Protein AF-A0A7C8YT14-F1 (afdb_monomer_lite)

Structure (mmCIF, N/CA/C/O backbone):
data_AF-A0A7C8YT14-F1
#
_entry.id   AF-A0A7C8YT14-F1
#
loop_
_atom_site.group_PDB
_atom_site.id
_atom_site.type_symbol
_atom_site.label_atom_id
_atom_site.label_alt_id
_atom_site.label_comp_id
_atom_site.label_asym_id
_atom_site.label_entity_id
_atom_site.label_seq_id
_atom_site.pdbx_PDB_ins_code
_atom_site.Cartn_x
_atom_site.Cartn_y
_atom_site.Cartn_z
_atom_site.occupancy
_atom_site.B_iso_or_equiv
_atom_site.auth_seq_id
_atom_site.auth_comp_id
_atom_site.auth_asym_id
_atom_site.auth_atom_id
_atom_site.pdbx_PDB_model_num
ATOM 1 N N . ASN A 1 1 ? -12.654 21.702 0.537 1.00 76.38 1 ASN A N 1
ATOM 2 C CA . ASN A 1 1 ? -14.097 21.477 0.799 1.00 76.38 1 ASN A CA 1
ATOM 3 C C . ASN A 1 1 ? -14.459 19.996 0.959 1.00 76.38 1 ASN A C 1
ATOM 5 O O . ASN A 1 1 ? -15.544 19.606 0.552 1.00 76.38 1 ASN A O 1
ATOM 9 N N . LEU A 1 2 ? -13.609 19.174 1.588 1.00 91.69 2 LEU A N 1
ATOM 10 C CA . LEU A 1 2 ? -13.954 17.797 1.967 1.00 91.69 2 LEU A CA 1
ATOM 11 C C . LEU A 1 2 ? -14.001 17.691 3.498 1.00 91.69 2 LEU A C 1
ATOM 13 O O . LEU A 1 2 ? -13.274 18.434 4.165 1.00 91.69 2 LEU A O 1
ATOM 17 N N . PRO A 1 3 ? -14.853 16.821 4.063 1.00 94.19 3 PRO A N 1
ATOM 18 C CA . PRO A 1 3 ? -14.857 16.561 5.497 1.00 94.19 3 PRO A CA 1
ATOM 19 C C . PRO A 1 3 ? -13.515 15.962 5.952 1.00 94.19 3 PRO A C 1
ATOM 21 O O . PRO A 1 3 ? -12.858 15.269 5.174 1.00 94.19 3 PRO A O 1
ATOM 24 N N . PR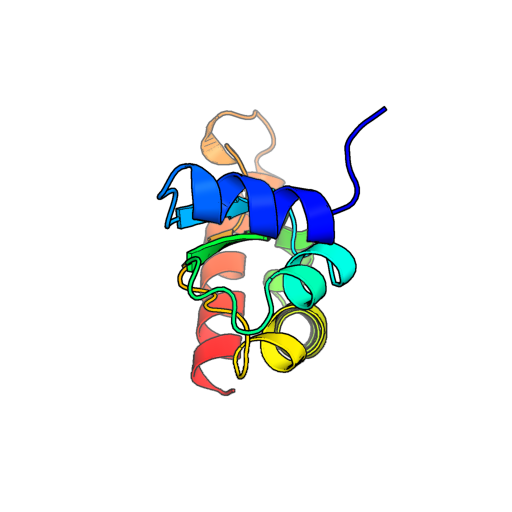O A 1 4 ? -13.101 16.195 7.210 1.00 96.56 4 PRO A N 1
ATOM 25 C CA . PRO A 1 4 ? -11.873 15.610 7.736 1.00 96.56 4 PRO A CA 1
ATOM 26 C C . PRO A 1 4 ? -11.982 14.073 7.805 1.00 96.56 4 PRO A C 1
ATOM 28 O O . PRO A 1 4 ? -13.086 13.562 8.035 1.00 96.56 4 PRO A O 1
ATOM 31 N N . PRO A 1 5 ? -10.868 13.323 7.682 1.00 96.50 5 PRO A N 1
ATOM 32 C CA . PRO A 1 5 ? -10.887 11.857 7.623 1.00 96.50 5 PRO A CA 1
ATOM 33 C C . PRO A 1 5 ? -11.639 11.176 8.776 1.00 96.50 5 PRO A C 1
ATOM 35 O O . PRO A 1 5 ? -12.363 10.211 8.553 1.00 96.50 5 PRO A O 1
ATOM 38 N N . SER A 1 6 ? -11.570 11.724 9.992 1.00 95.19 6 SER A N 1
ATOM 39 C CA . SER A 1 6 ? -12.308 11.204 11.154 1.00 95.19 6 SER A CA 1
ATOM 40 C C . SER A 1 6 ? -13.831 11.288 10.993 1.00 95.19 6 SER A C 1
ATOM 42 O O . SER A 1 6 ? -14.557 10.389 11.411 1.00 95.19 6 SER A O 1
ATOM 44 N N . ARG A 1 7 ? -14.339 12.342 10.339 1.00 96.38 7 ARG A N 1
ATOM 45 C CA . ARG A 1 7 ? -15.769 12.475 10.012 1.00 96.38 7 ARG A CA 1
ATOM 46 C C . ARG A 1 7 ? -16.165 11.523 8.889 1.00 96.38 7 ARG A C 1
ATOM 48 O O . ARG A 1 7 ? -17.278 11.007 8.917 1.00 96.38 7 ARG A O 1
ATOM 55 N N . VAL A 1 8 ? -15.262 11.264 7.940 1.00 96.62 8 VAL A N 1
ATOM 56 C CA . VAL A 1 8 ? -15.476 10.267 6.881 1.00 96.62 8 VAL A CA 1
ATOM 57 C C . VAL A 1 8 ? -15.565 8.860 7.474 1.00 96.62 8 VAL A C 1
ATOM 59 O O . VAL A 1 8 ? -16.484 8.133 7.118 1.00 96.62 8 VAL A O 1
ATOM 62 N N . ALA A 1 9 ? -14.698 8.491 8.421 1.00 94.19 9 ALA A N 1
ATOM 63 C CA . ALA A 1 9 ? -14.744 7.180 9.074 1.00 94.19 9 ALA A CA 1
ATOM 64 C C . ALA A 1 9 ? -16.109 6.904 9.733 1.00 94.19 9 ALA A C 1
ATOM 66 O O . ALA A 1 9 ? -16.728 5.874 9.465 1.00 94.19 9 ALA A O 1
ATOM 67 N N . ILE A 1 10 ? -16.624 7.869 10.508 1.00 94.75 10 ILE A N 1
ATOM 68 C CA . ILE A 1 10 ? -17.953 7.784 11.140 1.00 94.75 10 ILE A CA 1
ATOM 69 C C . ILE A 1 10 ? -19.059 7.665 10.082 1.00 94.75 10 ILE A C 1
ATOM 71 O O . ILE A 1 10 ? -19.966 6.843 10.216 1.00 94.75 10 ILE A O 1
ATOM 75 N N . LEU A 1 11 ? -18.984 8.472 9.017 1.00 96.88 11 LEU A N 1
ATOM 76 C CA . LEU A 1 11 ? -19.961 8.436 7.930 1.00 96.88 11 LEU A CA 1
ATOM 77 C C . LEU A 1 11 ? -19.996 7.057 7.261 1.00 96.88 11 LEU A C 1
ATOM 79 O O . LEU A 1 11 ? -21.072 6.487 7.103 1.00 96.88 11 LEU A O 1
ATOM 83 N N . LEU A 1 12 ? -18.841 6.495 6.906 1.00 97.12 12 LEU A N 1
ATOM 84 C CA . LEU A 1 12 ? -18.769 5.197 6.234 1.00 97.12 12 LEU A CA 1
ATOM 85 C C . LEU A 1 12 ? -19.297 4.060 7.117 1.00 97.12 12 LEU A C 1
ATOM 87 O O . LEU A 1 12 ? -20.064 3.230 6.631 1.00 97.12 12 LEU A O 1
ATOM 91 N N . GLN A 1 13 ? -18.988 4.072 8.417 1.00 94.00 13 GLN A N 1
ATOM 92 C CA . GLN A 1 13 ? -19.565 3.125 9.376 1.00 94.00 13 GLN A CA 1
ATOM 93 C C . GLN A 1 13 ? -21.094 3.246 9.453 1.00 94.00 13 GLN A C 1
ATOM 95 O O . GLN A 1 13 ? -21.786 2.229 9.442 1.00 94.00 13 GLN A O 1
ATOM 100 N N . SER A 1 14 ? -21.634 4.472 9.469 1.00 96.62 14 SER A N 1
ATOM 101 C CA . SER A 1 14 ? -23.090 4.701 9.492 1.00 96.62 14 SER A CA 1
ATOM 102 C C . SER A 1 14 ? -23.805 4.177 8.241 1.00 96.62 14 SER A C 1
ATOM 104 O O . SER A 1 14 ? -24.975 3.812 8.303 1.00 96.62 14 SER A O 1
ATOM 106 N N . LEU A 1 15 ? -23.080 4.100 7.121 1.00 97.62 15 LEU A N 1
ATOM 107 C CA . LEU A 1 15 ? -23.555 3.576 5.841 1.00 97.62 15 LEU A CA 1
ATOM 108 C C . LEU A 1 15 ? -23.255 2.081 5.656 1.00 97.62 15 LEU A C 1
ATOM 110 O O . LEU A 1 15 ? -23.501 1.547 4.579 1.00 97.62 15 LEU A O 1
ATOM 114 N N . GLN A 1 16 ? -22.705 1.411 6.675 1.00 96.06 16 GLN A N 1
ATOM 115 C CA . GLN A 1 16 ? -22.282 0.006 6.617 1.00 96.06 16 GLN A CA 1
ATOM 116 C C . GLN A 1 16 ? -21.262 -0.285 5.499 1.00 96.06 16 GLN A C 1
ATOM 118 O O . GLN A 1 16 ? -21.142 -1.415 5.025 1.00 96.06 16 GLN A O 1
ATOM 123 N N . ILE A 1 17 ? -20.489 0.727 5.094 1.00 97.62 17 ILE A N 1
ATOM 124 C CA . ILE A 1 17 ? -19.385 0.566 4.149 1.00 97.62 17 ILE A CA 1
ATOM 125 C C . ILE A 1 17 ? -18.189 0.014 4.918 1.00 97.62 17 ILE A C 1
ATOM 127 O O . ILE A 1 17 ? -17.707 0.623 5.871 1.00 97.62 17 ILE A O 1
ATOM 131 N N . ASN A 1 18 ? -17.704 -1.147 4.488 1.00 95.69 18 ASN A N 1
ATOM 132 C CA . ASN A 1 18 ? -16.672 -1.909 5.188 1.00 95.69 18 ASN A CA 1
ATOM 133 C C . ASN A 1 18 ? -15.340 -1.998 4.434 1.00 95.69 18 ASN A C 1
ATOM 135 O O . ASN A 1 18 ? -14.3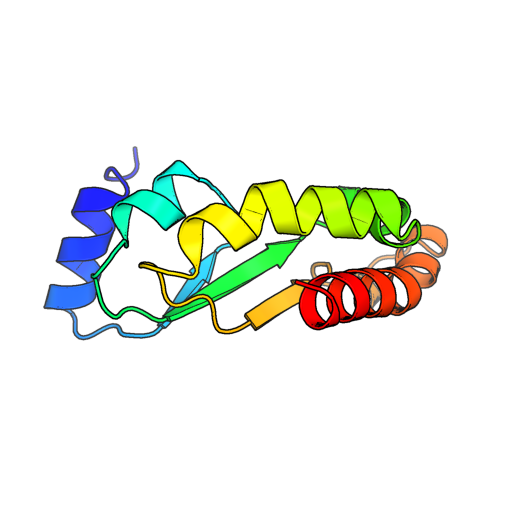71 -2.485 5.008 1.00 95.69 18 ASN A O 1
ATOM 139 N N . ARG A 1 19 ? -15.266 -1.526 3.183 1.00 97.69 19 ARG A N 1
ATOM 140 C CA . ARG A 1 19 ? -14.042 -1.540 2.377 1.00 97.69 19 ARG A CA 1
ATOM 141 C C . ARG A 1 19 ? -13.910 -0.271 1.542 1.00 97.69 19 ARG A C 1
ATOM 143 O O . ARG A 1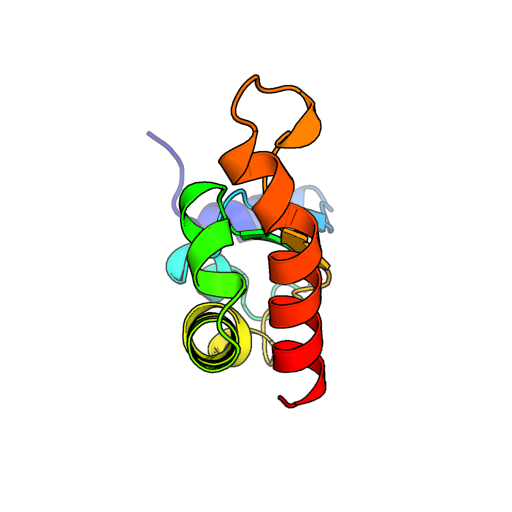 19 ? -14.876 0.169 0.923 1.00 97.69 19 ARG A O 1
ATOM 150 N N . VAL A 1 20 ? -12.708 0.301 1.513 1.00 97.00 20 VAL A N 1
ATOM 151 C CA . VAL A 1 20 ? -12.389 1.562 0.829 1.00 97.00 20 VAL A CA 1
ATOM 152 C C . VAL A 1 20 ? -11.071 1.428 0.068 1.00 97.00 20 VAL A C 1
ATOM 154 O O . VAL A 1 20 ? -10.148 0.754 0.523 1.00 97.00 20 VAL A O 1
ATOM 157 N N . LYS A 1 21 ? -10.969 2.093 -1.089 1.00 97.12 21 LYS A N 1
ATOM 158 C CA . LYS A 1 21 ? -9.698 2.306 -1.790 1.00 97.12 21 LYS A CA 1
ATOM 159 C C . LYS A 1 21 ? -9.195 3.724 -1.534 1.00 97.12 21 LYS A C 1
ATOM 161 O O . LYS A 1 21 ? -9.923 4.684 -1.778 1.00 97.12 21 LYS A O 1
ATOM 166 N N . LEU A 1 22 ? -7.949 3.834 -1.094 1.00 96.44 22 LEU A N 1
ATOM 167 C CA . LEU A 1 22 ? -7.181 5.066 -1.015 1.00 96.44 22 LEU A CA 1
ATOM 168 C C . LEU A 1 22 ? -6.174 5.080 -2.175 1.00 96.44 22 LEU A C 1
ATOM 170 O O . LEU A 1 22 ? -5.537 4.067 -2.458 1.00 96.44 22 LEU A O 1
ATOM 174 N N . TYR A 1 23 ? -6.070 6.208 -2.881 1.00 95.56 23 TYR A N 1
ATOM 175 C CA . TYR A 1 23 ? -5.164 6.365 -4.032 1.00 95.56 23 TYR A CA 1
ATOM 176 C C . TYR A 1 23 ? -3.723 6.720 -3.628 1.00 95.56 23 TYR A C 1
ATOM 178 O O . TYR A 1 23 ? -2.889 6.978 -4.490 1.00 95.56 23 TYR A O 1
ATOM 186 N N . ASP A 1 24 ? -3.436 6.684 -2.332 1.00 95.62 24 ASP A N 1
ATOM 187 C CA . ASP A 1 24 ? -2.129 6.866 -1.718 1.00 95.62 24 ASP A CA 1
ATOM 188 C C . ASP A 1 24 ? -2.056 6.032 -0.418 1.00 95.62 24 ASP A C 1
ATOM 190 O O . ASP A 1 24 ? -2.832 5.085 -0.222 1.00 95.62 24 ASP A O 1
ATOM 194 N N . ALA A 1 25 ? -1.120 6.387 0.463 1.00 96.88 25 ALA A N 1
ATOM 195 C CA . ALA A 1 25 ? -1.001 5.882 1.825 1.00 96.88 25 ALA A CA 1
ATOM 196 C C . ALA A 1 25 ? -0.929 7.045 2.840 1.00 96.88 25 ALA A C 1
ATOM 198 O O . ALA A 1 25 ? 0.009 7.123 3.637 1.00 96.88 25 ALA A O 1
ATOM 199 N N . ASP A 1 26 ? -1.881 7.987 2.771 1.00 97.12 26 ASP A N 1
ATOM 200 C CA . ASP A 1 26 ? -1.910 9.172 3.639 1.00 97.12 26 ASP A CA 1
ATOM 201 C C . ASP A 1 26 ? -1.992 8.784 5.134 1.00 97.12 26 ASP A C 1
ATOM 203 O O . ASP A 1 26 ? -2.985 8.184 5.575 1.00 97.12 26 ASP A O 1
ATOM 207 N N . PRO A 1 27 ? -0.993 9.171 5.953 1.00 97.31 27 PRO A N 1
ATOM 208 C CA . PRO A 1 27 ? -0.952 8.861 7.379 1.00 97.31 27 PRO A CA 1
ATOM 209 C C . PRO A 1 27 ? -2.139 9.437 8.168 1.00 97.31 27 PRO A C 1
ATOM 211 O O . PRO A 1 27 ? -2.578 8.833 9.150 1.00 97.31 27 PRO A O 1
ATOM 214 N N . ASN A 1 28 ? -2.688 10.581 7.747 1.00 97.19 28 ASN A N 1
ATOM 215 C CA . ASN A 1 28 ? -3.834 11.215 8.399 1.00 97.19 28 ASN A CA 1
ATOM 216 C C . ASN A 1 28 ? -5.109 10.399 8.184 1.00 97.19 28 ASN A C 1
ATOM 218 O O . ASN A 1 28 ? -5.933 10.277 9.093 1.00 97.19 28 ASN A O 1
ATOM 222 N N . VAL A 1 29 ? -5.271 9.830 6.986 1.00 97.62 29 VAL A N 1
ATOM 223 C CA . VAL A 1 29 ? -6.404 8.961 6.663 1.00 97.62 29 VAL A CA 1
ATOM 224 C C . VAL A 1 29 ? -6.245 7.631 7.385 1.00 97.62 29 VAL A C 1
ATOM 226 O O . VAL A 1 29 ? -7.137 7.243 8.135 1.00 97.62 29 VAL A O 1
ATOM 229 N N . LEU A 1 30 ? -5.100 6.961 7.246 1.00 97.88 30 LEU A N 1
ATOM 230 C CA . LEU A 1 30 ? -4.874 5.658 7.878 1.00 97.88 30 LEU A CA 1
ATOM 231 C C . LEU A 1 30 ? -4.991 5.722 9.406 1.00 97.88 30 LEU A C 1
ATOM 233 O O . LEU A 1 30 ? -5.582 4.822 10.003 1.00 97.88 30 LEU A O 1
ATOM 237 N N . GLY A 1 31 ? -4.507 6.798 10.032 1.00 97.50 31 GLY A N 1
ATOM 238 C CA . GLY A 1 31 ? -4.661 7.031 11.468 1.00 97.50 31 GLY A CA 1
ATOM 239 C C . GLY A 1 31 ? -6.106 7.310 11.891 1.00 97.50 31 GLY A C 1
ATOM 240 O O . GLY A 1 31 ? -6.565 6.778 12.899 1.00 97.50 31 GLY A O 1
ATOM 241 N N . ALA A 1 32 ? -6.866 8.087 11.114 1.00 97.00 32 ALA A N 1
ATOM 242 C CA . ALA A 1 32 ? -8.263 8.395 11.437 1.00 97.00 32 ALA A CA 1
ATOM 243 C C . ALA A 1 32 ? -9.198 7.176 11.378 1.00 97.00 32 ALA A C 1
ATOM 245 O O . ALA A 1 32 ? -10.273 7.199 11.976 1.00 97.00 32 ALA A O 1
ATOM 246 N N . PHE A 1 33 ? -8.795 6.125 10.663 1.00 97.38 33 PHE A N 1
ATOM 247 C CA . PHE A 1 33 ? -9.534 4.870 10.547 1.00 97.38 33 PHE A CA 1
ATOM 248 C C . PHE A 1 33 ? -9.037 3.770 11.499 1.00 97.38 33 PHE A C 1
ATOM 250 O O . PHE A 1 33 ? -9.538 2.640 11.434 1.00 97.38 33 PHE A O 1
ATOM 257 N N . ALA A 1 34 ? -8.109 4.083 12.408 1.00 97.38 34 ALA A N 1
ATOM 258 C CA . ALA A 1 34 ? -7.662 3.162 13.444 1.00 97.38 34 ALA A CA 1
ATOM 259 C C . ALA A 1 34 ? -8.853 2.618 14.249 1.00 97.38 34 ALA A C 1
ATOM 261 O O . ALA A 1 34 ? -9.729 3.364 14.686 1.00 97.38 34 ALA A O 1
ATOM 262 N N . ASN A 1 35 ? -8.895 1.299 14.434 1.00 96.50 35 ASN A N 1
ATOM 263 C CA . ASN A 1 35 ? -9.953 0.565 15.132 1.00 96.50 35 ASN A CA 1
ATOM 264 C C . ASN A 1 35 ? -11.366 0.711 14.526 1.00 96.50 35 ASN A C 1
ATOM 266 O O . ASN A 1 35 ? -12.338 0.262 15.127 1.00 96.50 35 ASN A O 1
ATOM 270 N N . SER A 1 36 ? -11.507 1.280 13.322 1.00 95.62 36 SER A N 1
ATOM 271 C CA . SER A 1 36 ? -12.815 1.426 12.657 1.00 95.62 36 SER A CA 1
ATOM 272 C C . SER A 1 36 ? -13.389 0.104 12.136 1.00 95.62 36 SER A C 1
ATOM 274 O O . SER A 1 36 ? -14.590 0.004 11.885 1.00 95.62 36 SER A O 1
ATOM 276 N N . GLY A 1 37 ? -12.530 -0.900 11.932 1.00 95.12 37 GLY A N 1
ATOM 277 C CA . GLY A 1 37 ? -12.880 -2.180 11.318 1.00 95.12 37 GLY A CA 1
ATOM 278 C C . GLY A 1 37 ? -13.023 -2.145 9.791 1.00 95.12 37 GLY A C 1
ATOM 279 O O . GLY A 1 37 ? -13.178 -3.215 9.205 1.00 95.12 37 GLY A O 1
ATOM 280 N N . ILE A 1 38 ? -12.929 -0.966 9.165 1.00 97.44 38 ILE A N 1
ATOM 281 C CA . ILE A 1 38 ? -12.977 -0.782 7.709 1.00 97.44 38 ILE A CA 1
ATOM 282 C C . ILE A 1 38 ? -11.665 -1.261 7.083 1.00 97.44 38 ILE A C 1
ATOM 284 O O . ILE A 1 38 ? -10.575 -0.941 7.558 1.00 97.44 38 ILE A O 1
ATOM 288 N N . GLU A 1 39 ? -11.783 -2.024 6.003 1.00 97.94 39 GLU A N 1
ATOM 289 C 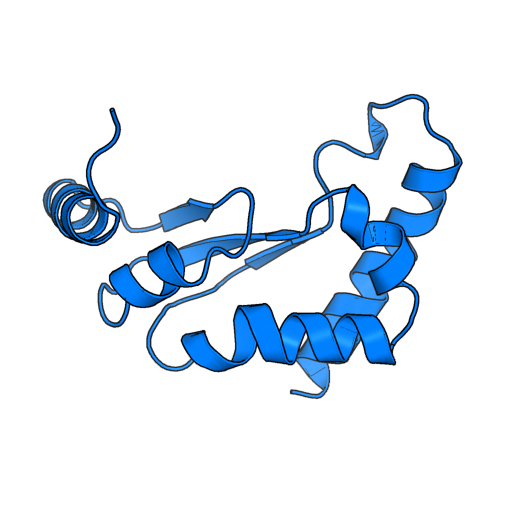CA . GLU A 1 39 ? -10.669 -2.537 5.217 1.00 97.94 39 GLU A CA 1
ATOM 290 C C . GLU A 1 39 ? -10.199 -1.517 4.177 1.00 97.94 39 GLU A C 1
ATOM 292 O O . GLU A 1 39 ? -11.000 -0.939 3.440 1.00 97.94 39 GLU A O 1
ATOM 297 N N . PHE A 1 40 ? -8.886 -1.349 4.067 1.00 98.06 40 PHE A N 1
ATOM 298 C CA . PHE A 1 40 ? -8.255 -0.500 3.069 1.00 98.06 40 PHE A CA 1
ATOM 299 C C . PHE A 1 40 ? -7.562 -1.311 1.984 1.00 98.06 40 PHE A C 1
ATOM 301 O O . PHE A 1 40 ? -6.803 -2.247 2.254 1.00 98.06 40 PHE A O 1
ATOM 308 N N . VAL A 1 41 ? -7.783 -0.871 0.752 1.00 98.38 41 VAL A N 1
ATOM 309 C CA . VAL A 1 41 ? -6.828 -0.996 -0.344 1.00 98.38 41 VAL A CA 1
ATOM 310 C C . VAL A 1 41 ? -6.084 0.334 -0.420 1.00 98.38 41 VAL A C 1
ATOM 312 O O . VAL A 1 41 ? -6.729 1.363 -0.603 1.00 98.38 41 VAL A O 1
ATOM 315 N N . ILE A 1 42 ? -4.763 0.334 -0.273 1.00 98.31 42 ILE A N 1
ATOM 316 C CA . ILE A 1 42 ? -3.931 1.536 -0.463 1.00 98.31 42 ILE A CA 1
ATOM 317 C C . ILE A 1 42 ? -3.214 1.474 -1.811 1.00 98.31 42 ILE A C 1
ATOM 319 O O . ILE A 1 42 ? -3.128 0.403 -2.425 1.00 98.31 42 ILE A O 1
ATOM 323 N N . ALA A 1 43 ? -2.701 2.603 -2.287 1.00 97.75 43 ALA A N 1
ATOM 324 C CA . ALA A 1 43 ? -1.991 2.654 -3.557 1.00 97.75 43 ALA A CA 1
ATOM 325 C C . ALA A 1 43 ? -0.591 3.247 -3.414 1.00 97.75 43 ALA A C 1
ATOM 327 O O . ALA A 1 43 ? -0.363 4.213 -2.690 1.00 97.75 43 ALA A O 1
ATOM 328 N N . LEU A 1 44 ? 0.336 2.647 -4.150 1.00 98.00 44 LEU A N 1
ATOM 329 C CA . LEU A 1 44 ? 1.642 3.193 -4.454 1.00 98.00 44 LEU A CA 1
ATOM 330 C C . LEU A 1 44 ? 1.567 3.831 -5.842 1.00 98.00 44 LEU A C 1
ATOM 332 O O . LEU A 1 44 ? 1.223 3.155 -6.815 1.00 98.00 44 LEU A O 1
ATOM 336 N N . GLY A 1 45 ? 1.849 5.129 -5.921 1.00 96.88 45 GLY A N 1
ATOM 337 C CA . GLY A 1 45 ? 1.736 5.899 -7.155 1.00 96.88 45 GLY A CA 1
ATOM 338 C C . GLY A 1 45 ? 2.802 5.546 -8.195 1.00 96.88 45 GLY A C 1
ATOM 339 O O . GLY A 1 45 ? 3.846 4.957 -7.898 1.00 96.88 45 GLY A O 1
ATOM 340 N N . ASN A 1 46 ? 2.529 5.907 -9.450 1.00 97.44 46 ASN A N 1
ATOM 341 C CA . ASN A 1 46 ? 3.399 5.611 -10.592 1.00 97.44 46 ASN A CA 1
ATOM 342 C C . ASN A 1 46 ? 4.808 6.205 -10.422 1.00 97.44 46 ASN A C 1
ATOM 344 O O . ASN A 1 46 ? 5.793 5.586 -10.818 1.00 97.44 46 ASN A O 1
ATOM 348 N N . GLU A 1 47 ? 4.917 7.365 -9.773 1.00 96.56 47 GLU A N 1
ATOM 349 C CA . GLU A 1 47 ? 6.175 8.050 -9.462 1.00 96.56 47 GLU A CA 1
ATOM 350 C C . GLU A 1 47 ? 7.112 7.236 -8.560 1.00 96.56 47 GLU A C 1
ATOM 352 O O . GLU A 1 47 ? 8.326 7.429 -8.587 1.00 96.56 47 GLU A O 1
ATOM 357 N N . SER A 1 48 ? 6.563 6.296 -7.790 1.00 97.69 48 SER A N 1
ATOM 358 C CA . SER A 1 48 ? 7.326 5.471 -6.857 1.00 97.69 48 SER A CA 1
ATOM 359 C C . SER A 1 48 ? 7.826 4.161 -7.481 1.00 97.69 48 SER A C 1
ATOM 361 O O . SER A 1 48 ? 8.690 3.509 -6.895 1.00 97.69 48 SER A O 1
ATOM 363 N N . LEU A 1 49 ? 7.337 3.768 -8.667 1.00 98.31 49 LEU A N 1
ATOM 364 C CA . LEU A 1 49 ? 7.628 2.457 -9.271 1.00 98.31 49 LEU A CA 1
ATOM 365 C C . LEU A 1 49 ? 9.124 2.210 -9.469 1.00 98.31 49 LEU A C 1
ATOM 367 O O . LEU A 1 49 ? 9.613 1.144 -9.106 1.00 98.31 49 LEU A O 1
ATOM 371 N N . TYR A 1 50 ? 9.859 3.199 -9.981 1.00 98.44 50 TYR A N 1
ATOM 372 C CA . TYR A 1 50 ? 11.307 3.076 -10.157 1.00 98.44 50 TYR A CA 1
ATOM 373 C C . TYR A 1 50 ? 12.019 2.788 -8.829 1.00 98.44 50 TYR A C 1
ATOM 375 O O . TYR A 1 50 ? 12.816 1.855 -8.736 1.00 98.44 50 TYR A O 1
ATOM 383 N N . ASN A 1 51 ? 11.682 3.538 -7.778 1.00 98.50 51 ASN A N 1
ATOM 384 C CA . ASN A 1 51 ? 12.304 3.372 -6.467 1.00 98.50 51 ASN A CA 1
ATOM 385 C C . ASN A 1 51 ? 11.989 2.000 -5.865 1.00 98.50 51 ASN A C 1
ATOM 387 O O . ASN A 1 51 ? 12.848 1.412 -5.225 1.00 98.50 51 ASN A O 1
ATOM 391 N N . MET A 1 52 ? 10.793 1.451 -6.096 1.00 98.62 52 MET A N 1
ATOM 392 C CA . MET A 1 52 ? 10.412 0.138 -5.557 1.00 98.62 52 MET A CA 1
ATOM 393 C C . MET A 1 52 ? 11.168 -1.031 -6.196 1.00 98.62 52 MET A C 1
ATOM 395 O O . MET A 1 52 ? 11.090 -2.149 -5.691 1.00 98.62 52 MET A O 1
ATOM 399 N N . THR A 1 53 ? 11.904 -0.791 -7.285 1.00 98.38 53 THR A N 1
ATOM 400 C CA . THR A 1 53 ? 12.826 -1.787 -7.843 1.00 98.38 53 THR A CA 1
ATOM 401 C C . THR A 1 53 ? 14.075 -1.979 -6.970 1.00 98.38 53 THR A C 1
ATOM 403 O O . THR A 1 53 ? 14.703 -3.035 -7.036 1.00 98.38 53 THR A O 1
ATOM 406 N N . ASP A 1 54 ? 14.402 -1.007 -6.106 1.00 98.56 54 ASP A N 1
ATOM 407 C CA . ASP A 1 54 ? 15.458 -1.109 -5.097 1.00 98.56 54 ASP A CA 1
ATOM 408 C C . ASP A 1 54 ? 14.890 -1.700 -3.784 1.00 98.56 54 ASP A C 1
ATOM 410 O O . ASP A 1 54 ? 13.986 -1.113 -3.174 1.00 98.56 54 ASP A O 1
ATOM 414 N N . PRO A 1 55 ? 15.421 -2.836 -3.288 1.00 97.81 55 PRO A N 1
ATOM 415 C CA . PRO A 1 55 ? 14.918 -3.483 -2.075 1.00 97.81 55 PRO A CA 1
ATOM 416 C C . PRO A 1 55 ? 14.955 -2.616 -0.808 1.00 97.81 55 PRO A C 1
ATOM 418 O O . PRO A 1 55 ? 14.099 -2.765 0.066 1.00 97.81 55 PRO A O 1
ATOM 421 N N . ASN A 1 56 ? 15.942 -1.727 -0.667 1.00 98.31 56 ASN A N 1
ATOM 422 C CA . ASN A 1 56 ? 16.055 -0.855 0.500 1.00 98.31 56 ASN A CA 1
ATOM 423 C C . ASN A 1 56 ? 15.016 0.263 0.450 1.00 98.31 56 ASN A C 1
ATOM 425 O O . ASN A 1 56 ? 14.419 0.581 1.478 1.00 98.31 56 ASN A O 1
ATOM 429 N N . MET A 1 57 ? 14.761 0.814 -0.736 1.00 98.62 57 MET A N 1
ATOM 430 C CA . MET A 1 57 ? 13.706 1.808 -0.933 1.00 98.62 57 MET A CA 1
ATOM 431 C C . MET A 1 57 ? 12.314 1.196 -0.736 1.00 98.62 57 MET A C 1
ATOM 433 O O . MET A 1 57 ? 11.481 1.794 -0.056 1.00 98.62 57 MET A O 1
ATOM 437 N N . ALA A 1 58 ? 12.076 -0.020 -1.239 1.00 98.62 58 ALA A N 1
ATOM 438 C CA . ALA A 1 58 ? 10.825 -0.741 -1.002 1.00 98.62 58 ALA A CA 1
ATOM 439 C C . ALA A 1 58 ? 10.590 -1.014 0.491 1.00 98.62 58 ALA A C 1
ATOM 441 O O . ALA A 1 58 ? 9.498 -0.765 1.008 1.00 98.62 58 ALA A O 1
ATOM 442 N N . ARG A 1 59 ? 11.629 -1.451 1.216 1.00 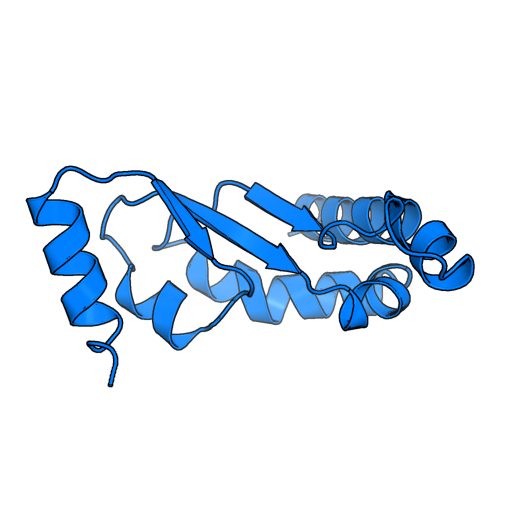98.50 59 ARG A N 1
ATOM 443 C CA . ARG A 1 59 ? 11.560 -1.631 2.672 1.00 98.50 59 ARG A CA 1
ATOM 444 C C . ARG A 1 59 ? 11.251 -0.320 3.388 1.00 98.50 59 ARG A C 1
ATOM 446 O O . ARG A 1 59 ? 10.344 -0.293 4.213 1.00 98.50 59 ARG A O 1
ATOM 453 N N . ALA A 1 60 ? 11.956 0.759 3.052 1.00 98.38 60 ALA A N 1
ATOM 454 C CA . ALA A 1 60 ? 11.734 2.069 3.657 1.00 98.38 60 ALA A CA 1
ATOM 455 C C . ALA A 1 60 ? 10.297 2.568 3.436 1.00 98.38 60 ALA A C 1
ATOM 457 O O . ALA A 1 60 ? 9.679 3.102 4.360 1.00 98.38 60 ALA A O 1
ATOM 458 N N . TRP A 1 61 ? 9.742 2.343 2.240 1.00 98.25 61 TRP A N 1
ATOM 459 C CA . TRP A 1 61 ? 8.361 2.699 1.929 1.00 98.25 61 TRP A CA 1
ATOM 460 C C . TRP A 1 61 ? 7.369 1.919 2.799 1.00 98.25 61 TRP A C 1
ATOM 462 O O . TRP A 1 61 ? 6.509 2.528 3.430 1.00 98.25 61 TRP A O 1
ATOM 472 N N . ILE A 1 62 ? 7.528 0.596 2.930 1.00 98.44 62 ILE A N 1
ATOM 473 C CA . ILE A 1 62 ? 6.673 -0.219 3.810 1.00 98.44 62 ILE A CA 1
ATOM 474 C C . ILE A 1 62 ? 6.788 0.219 5.277 1.00 98.44 62 ILE A C 1
ATOM 476 O O . ILE A 1 62 ? 5.768 0.388 5.947 1.00 98.44 62 ILE A O 1
ATOM 480 N N . GLN A 1 63 ? 8.006 0.448 5.771 1.00 98.06 63 GLN A N 1
ATOM 481 C CA . GLN A 1 63 ? 8.254 0.873 7.154 1.00 98.06 63 GLN A CA 1
ATOM 482 C C . GLN A 1 63 ? 7.635 2.238 7.474 1.00 98.06 63 GLN A C 1
ATOM 484 O O . GLN A 1 63 ? 7.227 2.484 8.605 1.00 98.06 63 GLN A O 1
ATOM 489 N N . THR A 1 64 ? 7.545 3.117 6.477 1.00 97.69 64 THR A N 1
ATOM 490 C CA . THR A 1 64 ? 7.031 4.480 6.643 1.00 97.69 64 THR A CA 1
ATOM 491 C C . THR A 1 64 ? 5.518 4.552 6.440 1.00 97.69 64 THR A C 1
ATOM 493 O O . THR A 1 64 ? 4.820 5.201 7.214 1.00 97.69 64 THR A O 1
ATOM 496 N N . HIS A 1 65 ? 4.993 3.882 5.413 1.00 97.56 65 HIS A N 1
ATOM 497 C CA . HIS A 1 65 ? 3.614 4.067 4.952 1.00 97.56 65 HIS A CA 1
ATOM 498 C C . HIS A 1 65 ? 2.651 2.958 5.385 1.00 97.56 65 HIS A C 1
ATOM 500 O O . HIS A 1 65 ? 1.439 3.149 5.327 1.00 97.56 65 HIS A O 1
ATOM 506 N N . VAL A 1 66 ? 3.158 1.801 5.824 1.00 97.75 66 VAL A N 1
ATOM 507 C CA . VAL A 1 66 ? 2.326 0.626 6.135 1.00 97.75 66 VAL A CA 1
ATOM 508 C C . VAL A 1 66 ? 2.522 0.172 7.575 1.00 97.75 66 VAL A C 1
ATOM 510 O O . VAL A 1 66 ? 1.558 0.117 8.340 1.00 97.75 66 VAL A O 1
ATOM 513 N N . GLN A 1 67 ? 3.764 -0.111 7.972 1.00 97.81 67 GLN A N 1
ATOM 514 C CA . GLN A 1 67 ? 4.093 -0.691 9.277 1.00 97.81 67 GLN A CA 1
ATOM 515 C C . GLN A 1 67 ? 3.507 0.064 10.488 1.00 97.81 67 GLN A C 1
ATOM 517 O O . GLN A 1 67 ? 3.034 -0.607 11.407 1.00 97.81 67 GLN A O 1
ATOM 522 N N . PRO A 1 68 ? 3.448 1.413 10.517 1.00 97.94 68 PRO A N 1
ATOM 523 C CA . PRO A 1 68 ? 2.899 2.131 11.668 1.00 97.94 68 PRO A CA 1
ATOM 524 C C . PRO A 1 68 ? 1.391 1.914 11.878 1.00 97.94 68 PRO A C 1
ATOM 526 O O . PRO A 1 68 ? 0.891 2.146 12.976 1.00 97.94 68 PRO A O 1
ATOM 529 N N . TYR A 1 69 ? 0.661 1.473 10.846 1.00 97.75 69 TYR A N 1
ATOM 530 C CA . TYR A 1 69 ? -0.807 1.467 10.831 1.00 97.75 69 TYR A CA 1
ATOM 531 C C . TYR A 1 69 ? -1.424 0.074 10.951 1.00 97.75 69 TYR A C 1
ATOM 533 O O . TYR A 1 69 ? -2.528 -0.055 11.478 1.00 97.75 69 TYR A O 1
ATOM 541 N N . ILE A 1 70 ? -0.734 -0.977 10.501 1.00 96.25 70 ILE A N 1
ATOM 542 C CA . ILE A 1 70 ? -1.304 -2.333 10.363 1.00 96.25 70 ILE A CA 1
ATOM 543 C C . ILE A 1 70 ? -1.764 -2.991 11.675 1.00 96.25 70 ILE A C 1
ATOM 545 O O . ILE A 1 70 ? -2.506 -3.968 11.634 1.00 96.25 70 ILE A O 1
ATOM 549 N N . SER A 1 71 ? -1.365 -2.468 12.840 1.00 96.88 71 SER A N 1
ATOM 550 C CA . SER A 1 71 ? -1.833 -2.961 14.144 1.00 96.88 71 SER A CA 1
ATOM 551 C C . SER A 1 71 ? -3.254 -2.504 14.499 1.00 96.88 71 SER A C 1
ATOM 553 O O . SER A 1 71 ? -3.927 -3.171 15.282 1.00 96.88 71 SER A O 1
ATOM 555 N N . GLN A 1 72 ? -3.719 -1.383 13.937 1.00 97.81 72 GLN A N 1
ATOM 556 C CA . GLN A 1 72 ? -5.010 -0.766 14.277 1.00 97.81 72 GLN A CA 1
ATOM 557 C C . GLN A 1 72 ? -5.897 -0.521 13.051 1.00 97.81 72 GLN A C 1
ATOM 559 O O . GLN A 1 72 ? -7.123 -0.493 13.170 1.00 97.81 72 GLN A O 1
ATOM 564 N N . THR A 1 73 ? -5.305 -0.369 11.869 1.00 97.88 73 THR A N 1
ATOM 565 C CA . THR A 1 73 ? -6.001 -0.122 10.604 1.00 97.88 73 THR A CA 1
ATOM 566 C C . THR A 1 73 ? -5.852 -1.337 9.698 1.00 97.88 73 THR A C 1
ATOM 568 O O . THR A 1 73 ? -4.748 -1.823 9.456 1.00 97.88 73 THR A O 1
ATOM 571 N N . LYS A 1 74 ? -6.973 -1.843 9.172 1.00 97.56 74 LYS A N 1
ATOM 572 C CA . LYS A 1 74 ? -6.995 -3.064 8.357 1.00 97.56 74 LYS A CA 1
ATOM 573 C C . LYS A 1 74 ? -6.575 -2.784 6.916 1.00 97.56 74 LYS A C 1
ATOM 575 O O . LYS A 1 74 ? -7.419 -2.643 6.038 1.00 97.56 74 LYS A O 1
ATOM 580 N N . ILE A 1 75 ? -5.276 -2.728 6.652 1.00 98.19 75 ILE A N 1
ATOM 581 C CA . ILE A 1 75 ? -4.751 -2.669 5.281 1.00 98.19 75 ILE A CA 1
ATOM 582 C C . ILE A 1 75 ? -4.729 -4.093 4.715 1.00 98.19 75 ILE A C 1
ATOM 584 O O . ILE A 1 75 ? -4.036 -4.962 5.234 1.00 98.19 75 ILE A O 1
ATOM 588 N N . THR A 1 76 ? -5.515 -4.340 3.668 1.00 97.62 76 THR A N 1
ATOM 589 C CA . THR A 1 76 ? -5.717 -5.683 3.084 1.00 97.62 76 THR A CA 1
ATOM 590 C C . THR A 1 76 ? -5.044 -5.861 1.729 1.00 97.62 76 THR A C 1
ATOM 592 O O . THR A 1 76 ? -4.795 -6.986 1.305 1.00 97.62 76 THR A O 1
ATOM 595 N N . CYS A 1 77 ? -4.748 -4.763 1.033 1.00 97.94 77 CYS A N 1
ATOM 596 C CA . CYS A 1 77 ? -4.130 -4.796 -0.283 1.00 97.94 77 CYS A CA 1
ATOM 597 C C . CYS A 1 77 ? -3.326 -3.517 -0.532 1.00 97.94 77 CYS A C 1
ATOM 599 O O . CYS A 1 77 ? -3.723 -2.430 -0.105 1.00 97.94 77 CYS A O 1
ATOM 601 N N . ILE A 1 78 ? -2.222 -3.663 -1.265 1.00 98.44 78 ILE A N 1
ATOM 602 C CA . ILE A 1 78 ? -1.438 -2.562 -1.821 1.00 98.44 78 ILE A CA 1
ATOM 603 C C . ILE A 1 78 ? -1.496 -2.692 -3.339 1.00 98.44 78 ILE A C 1
ATOM 605 O O . ILE A 1 78 ? -1.049 -3.689 -3.904 1.00 98.44 78 ILE A O 1
ATOM 609 N N . THR A 1 79 ? -2.059 -1.687 -3.998 1.00 98.31 79 THR A N 1
ATOM 610 C CA . THR A 1 79 ? -1.995 -1.561 -5.456 1.00 98.31 79 THR A CA 1
ATOM 611 C C . THR A 1 79 ? -0.685 -0.882 -5.840 1.00 98.31 79 THR A C 1
ATOM 613 O O . THR A 1 79 ? -0.335 0.147 -5.270 1.00 98.31 79 THR A O 1
ATOM 616 N N . VAL A 1 80 ? 0.067 -1.480 -6.765 1.00 98.44 80 VAL A N 1
ATOM 617 C CA . VAL A 1 80 ? 1.380 -0.987 -7.205 1.00 98.44 80 VAL A CA 1
ATOM 618 C C . VAL A 1 80 ? 1.223 -0.383 -8.595 1.00 98.44 80 VAL A C 1
ATOM 620 O O . VAL A 1 80 ? 1.094 -1.111 -9.578 1.00 98.44 80 VAL A O 1
ATOM 623 N N . GLY A 1 81 ? 1.198 0.947 -8.661 1.00 97.19 81 GLY A N 1
ATOM 624 C CA . GLY A 1 81 ? 0.888 1.707 -9.866 1.00 97.19 81 GLY A CA 1
ATOM 625 C C . GLY A 1 81 ? -0.614 1.799 -10.172 1.00 97.19 81 GLY A C 1
ATOM 626 O O . GLY A 1 81 ? -1.441 1.038 -9.668 1.00 97.19 81 GLY A O 1
ATOM 627 N N . ASN A 1 82 ? -0.969 2.750 -11.034 1.00 96.94 82 ASN A N 1
ATOM 628 C CA . ASN A 1 82 ? -2.318 2.980 -11.540 1.00 96.94 82 ASN A CA 1
ATOM 629 C C . ASN A 1 82 ? -2.288 3.065 -13.068 1.00 96.94 82 ASN A C 1
ATOM 631 O O . ASN A 1 82 ? -1.638 3.949 -13.625 1.00 96.94 82 ASN A O 1
ATOM 635 N N . GLU A 1 83 ? -2.985 2.132 -13.725 1.00 96.19 83 GLU A N 1
ATOM 636 C CA . GLU A 1 83 ? -3.156 2.086 -15.188 1.00 96.19 83 GLU A CA 1
ATOM 637 C C . GLU A 1 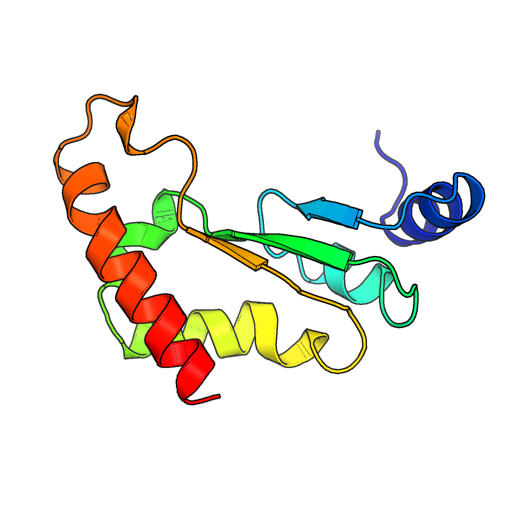83 ? -1.839 2.124 -15.993 1.00 96.19 83 GLU A C 1
ATOM 639 O O . GLU A 1 83 ? -1.799 2.529 -17.146 1.00 96.19 83 GLU A O 1
ATOM 644 N N . VAL A 1 84 ? -0.735 1.639 -15.420 1.00 97.38 84 VAL A N 1
ATOM 645 C CA . VAL A 1 84 ? 0.610 1.723 -16.026 1.00 97.38 84 VAL A CA 1
ATOM 646 C C . VAL A 1 84 ? 0.676 1.126 -17.438 1.00 97.38 84 VAL A C 1
ATOM 648 O O . VAL A 1 84 ? 1.385 1.629 -18.307 1.00 97.38 84 VAL A O 1
ATOM 651 N N . LEU A 1 85 ? -0.073 0.050 -17.688 1.00 96.88 85 LEU A N 1
ATOM 652 C CA . LEU A 1 85 ? -0.051 -0.651 -18.972 1.00 96.88 85 LEU A CA 1
ATOM 653 C C . LEU A 1 85 ? -0.844 0.061 -20.078 1.00 96.88 85 LEU A C 1
ATOM 655 O O . LEU A 1 85 ? -0.631 -0.263 -21.246 1.00 96.88 85 LEU A O 1
ATOM 659 N N . THR A 1 86 ? -1.720 1.012 -19.736 1.00 96.19 86 THR A N 1
ATOM 660 C CA . THR A 1 86 ? -2.527 1.760 -20.715 1.00 96.19 86 THR A CA 1
ATOM 661 C C . THR A 1 86 ? -1.806 2.996 -21.250 1.00 96.19 86 THR A C 1
ATOM 663 O O . THR A 1 86 ? -2.150 3.462 -22.331 1.00 96.19 86 THR A O 1
ATOM 666 N N . GLY A 1 87 ? -0.808 3.514 -20.525 1.00 92.31 87 GLY A N 1
ATOM 667 C CA . GLY A 1 87 ? -0.002 4.656 -20.961 1.00 92.31 87 GLY A CA 1
ATOM 668 C C . GLY A 1 87 ? 1.038 4.299 -22.027 1.00 92.31 87 GLY A C 1
ATOM 669 O O . GLY A 1 87 ? 1.255 3.128 -22.330 1.00 92.31 87 GLY A O 1
ATOM 670 N N . ASP A 1 88 ? 1.740 5.302 -22.551 1.00 94.06 88 ASP A N 1
ATOM 671 C CA . ASP A 1 88 ? 2.754 5.133 -23.608 1.00 94.06 88 ASP A CA 1
ATOM 672 C C . ASP A 1 88 ? 4.204 5.151 -23.097 1.00 94.06 88 ASP A C 1
ATOM 674 O O . ASP A 1 88 ? 5.132 5.080 -23.896 1.00 94.06 88 ASP A O 1
ATOM 678 N N . ASP A 1 89 ? 4.424 5.209 -21.780 1.00 96.62 89 ASP A N 1
ATOM 679 C CA . ASP A 1 89 ? 5.764 5.237 -21.184 1.00 96.62 89 ASP A CA 1
ATOM 680 C C . ASP A 1 89 ? 6.352 3.810 -21.058 1.00 96.62 89 ASP A C 1
ATOM 682 O O . ASP A 1 89 ? 5.938 3.039 -20.180 1.00 96.62 89 ASP A O 1
ATOM 686 N N . PRO A 1 90 ? 7.318 3.413 -21.912 1.00 96.44 90 PRO A N 1
ATOM 687 C CA . PRO A 1 90 ? 7.903 2.075 -21.868 1.00 96.44 90 PRO A CA 1
ATOM 688 C C . PRO A 1 90 ? 8.758 1.849 -20.617 1.00 96.44 90 PRO A C 1
ATOM 690 O O . PRO A 1 90 ? 8.901 0.711 -20.167 1.00 96.44 90 PRO A O 1
ATOM 693 N N . GLN A 1 91 ? 9.318 2.917 -20.049 1.00 96.62 91 GLN A N 1
ATOM 694 C CA . GLN A 1 91 ? 10.145 2.858 -18.857 1.00 96.62 91 GLN A CA 1
ATOM 695 C C . GLN A 1 91 ? 9.268 2.627 -17.623 1.00 96.62 91 GLN A C 1
ATOM 697 O O . GLN A 1 91 ? 9.554 1.754 -16.810 1.00 96.62 91 GLN A O 1
ATOM 702 N N . LEU A 1 92 ? 8.135 3.320 -17.519 1.00 97.38 92 LEU A N 1
ATOM 703 C CA . LEU A 1 92 ? 7.181 3.074 -16.438 1.00 97.38 92 LEU A CA 1
ATOM 704 C C . LEU A 1 92 ? 6.641 1.632 -16.464 1.00 97.38 92 LEU A C 1
ATOM 706 O O . LEU A 1 92 ? 6.540 0.981 -15.422 1.00 97.38 92 LEU A O 1
ATOM 710 N N . LYS A 1 93 ? 6.355 1.103 -17.662 1.00 98.25 93 LYS A N 1
ATOM 711 C CA . LYS A 1 93 ? 5.933 -0.295 -17.850 1.00 98.25 93 LYS A CA 1
ATOM 712 C C . LYS A 1 93 ? 7.000 -1.295 -17.411 1.00 98.25 93 LYS A C 1
ATOM 714 O O . LYS A 1 93 ? 6.653 -2.304 -16.799 1.00 98.25 93 LYS A O 1
ATOM 719 N N . SER A 1 94 ? 8.278 -1.030 -17.697 1.00 98.25 94 SER A N 1
ATOM 720 C CA . SER A 1 94 ? 9.370 -1.938 -17.324 1.00 98.25 94 SER A CA 1
ATOM 721 C C . SER A 1 94 ? 9.609 -1.994 -15.811 1.00 98.25 94 SER A C 1
ATOM 723 O O . SER A 1 94 ? 10.072 -3.018 -15.309 1.00 98.25 94 SER A O 1
ATOM 725 N N . TYR A 1 95 ? 9.223 -0.953 -15.066 1.00 98.62 95 TYR A N 1
ATOM 726 C CA . TYR A 1 95 ? 9.332 -0.918 -13.604 1.00 98.62 95 TYR A CA 1
ATOM 727 C C . TYR A 1 95 ? 8.210 -1.644 -12.866 1.00 98.62 95 TYR A C 1
ATOM 729 O O . TYR A 1 95 ? 8.407 -2.026 -11.715 1.00 98.62 95 TYR A O 1
ATOM 737 N N . LEU A 1 96 ? 7.056 -1.875 -13.499 1.00 98.50 96 LEU A N 1
ATOM 738 C CA . LEU A 1 96 ? 5.862 -2.376 -12.813 1.00 98.50 96 LEU A CA 1
ATOM 739 C C . LEU A 1 96 ? 6.089 -3.715 -12.094 1.00 98.50 96 LEU A C 1
ATOM 741 O O . LEU A 1 96 ? 5.834 -3.826 -10.896 1.00 98.50 96 LEU A O 1
ATOM 745 N N . LEU A 1 97 ? 6.578 -4.734 -12.807 1.00 98.56 97 LEU A N 1
ATOM 746 C CA . LEU A 1 97 ? 6.783 -6.059 -12.214 1.00 98.56 97 LEU A CA 1
ATOM 747 C C . LEU A 1 97 ? 7.900 -6.057 -11.150 1.00 98.56 97 LEU A C 1
ATOM 749 O O . LEU A 1 97 ? 7.642 -6.552 -10.050 1.00 98.56 97 LEU A O 1
ATOM 753 N N . PRO A 1 98 ? 9.097 -5.487 -11.402 1.00 98.69 98 PRO A N 1
ATOM 754 C CA . PRO A 1 98 ? 10.123 -5.374 -10.367 1.00 98.69 98 PRO A CA 1
ATOM 755 C C . PRO A 1 98 ? 9.645 -4.610 -9.123 1.00 98.69 98 PRO A C 1
ATOM 757 O O . PRO A 1 98 ? 9.923 -5.036 -8.006 1.00 98.69 98 PRO A O 1
ATOM 760 N N . ALA A 1 99 ? 8.858 -3.542 -9.290 1.00 98.75 99 ALA A N 1
ATOM 761 C CA . ALA A 1 99 ? 8.261 -2.804 -8.178 1.00 98.75 99 ALA A CA 1
ATOM 762 C C . ALA A 1 99 ? 7.310 -3.676 -7.346 1.00 98.75 99 ALA A C 1
ATOM 764 O O . ALA A 1 99 ? 7.390 -3.684 -6.118 1.00 98.75 99 ALA A O 1
ATOM 765 N N . MET A 1 100 ? 6.434 -4.451 -7.998 1.00 98.81 100 MET A N 1
ATOM 766 C CA . MET A 1 100 ? 5.543 -5.393 -7.309 1.00 98.81 100 MET A CA 1
ATOM 767 C C . MET A 1 100 ? 6.332 -6.430 -6.502 1.00 98.81 100 MET A C 1
ATOM 769 O O . MET A 1 100 ? 5.979 -6.725 -5.361 1.00 98.81 100 MET A O 1
ATOM 773 N N . GLN A 1 101 ? 7.416 -6.959 -7.074 1.00 98.75 101 GLN A N 1
ATOM 774 C CA . GLN A 1 101 ? 8.298 -7.915 -6.403 1.00 98.75 101 GLN A CA 1
ATOM 775 C C . GLN A 1 101 ? 9.030 -7.287 -5.211 1.00 98.75 101 GLN A C 1
ATOM 777 O O . GLN A 1 101 ? 9.130 -7.924 -4.160 1.00 98.75 101 GLN A O 1
ATOM 782 N N . GLY A 1 102 ? 9.504 -6.046 -5.347 1.00 98.62 102 GLY A N 1
ATOM 783 C CA . GLY A 1 102 ? 10.152 -5.297 -4.271 1.00 98.62 102 GLY A CA 1
ATOM 784 C C . GLY A 1 102 ? 9.211 -5.052 -3.093 1.00 98.62 102 GLY A C 1
ATOM 785 O O . GLY A 1 102 ? 9.545 -5.392 -1.958 1.00 98.62 102 GLY A O 1
ATOM 786 N N . VAL A 1 103 ? 7.998 -4.560 -3.366 1.00 98.62 103 VAL A N 1
ATOM 787 C CA . VAL A 1 103 ? 6.945 -4.345 -2.356 1.00 98.62 103 VAL A CA 1
ATOM 788 C C . VAL A 1 103 ? 6.560 -5.655 -1.666 1.00 98.62 103 VAL A C 1
ATOM 790 O O . VAL A 1 103 ? 6.499 -5.709 -0.438 1.00 98.62 103 VAL A O 1
ATOM 793 N N . TYR A 1 104 ? 6.347 -6.731 -2.431 1.00 98.62 104 TYR A N 1
ATOM 794 C CA . TYR A 1 104 ? 6.025 -8.047 -1.874 1.00 98.62 104 TYR A CA 1
ATOM 795 C C . TYR A 1 104 ? 7.144 -8.572 -0.967 1.00 98.62 104 TYR A C 1
ATOM 797 O O . TYR A 1 104 ? 6.881 -9.024 0.145 1.00 98.62 104 TYR A O 1
ATOM 805 N N . SER A 1 105 ? 8.397 -8.481 -1.417 1.00 98.44 105 SER A N 1
ATOM 806 C CA . SER A 1 105 ? 9.553 -8.955 -0.649 1.00 98.44 105 SER A CA 1
ATOM 807 C C . SER A 1 105 ? 9.737 -8.154 0.639 1.00 98.44 105 SER A C 1
ATOM 809 O O . SER A 1 105 ? 10.015 -8.737 1.683 1.00 98.44 105 SER A O 1
ATOM 811 N N . ALA A 1 106 ? 9.531 -6.834 0.585 1.00 98.25 106 ALA A N 1
ATOM 812 C CA . ALA A 1 106 ? 9.565 -5.972 1.760 1.00 98.25 106 ALA A CA 1
ATOM 813 C C . ALA A 1 106 ? 8.489 -6.365 2.786 1.00 98.25 106 ALA A C 1
ATOM 815 O O . ALA A 1 106 ? 8.815 -6.519 3.962 1.00 98.25 106 ALA A O 1
ATOM 816 N N . LEU A 1 107 ? 7.249 -6.606 2.343 1.00 97.19 107 LEU A N 1
ATOM 817 C CA . LEU A 1 107 ? 6.154 -7.092 3.194 1.00 97.19 107 LEU A CA 1
ATOM 818 C C . LEU A 1 107 ? 6.429 -8.476 3.792 1.00 97.19 107 LEU A C 1
ATOM 820 O O . LEU A 1 107 ? 6.147 -8.700 4.963 1.00 97.19 107 LEU A O 1
ATOM 824 N N . ALA A 1 108 ? 6.981 -9.403 3.008 1.00 97.31 108 ALA A N 1
ATOM 825 C CA . ALA A 1 108 ? 7.305 -10.751 3.476 1.00 97.31 108 ALA A CA 1
ATOM 826 C C . ALA A 1 108 ? 8.437 -10.768 4.521 1.00 97.31 108 ALA A C 1
ATOM 828 O O . ALA A 1 108 ? 8.582 -11.747 5.250 1.00 97.31 108 ALA A O 1
ATOM 829 N N . SER A 1 109 ? 9.238 -9.699 4.578 1.00 93.38 109 SER A N 1
ATOM 830 C CA . SER A 1 109 ? 10.337 -9.514 5.533 1.00 93.38 109 SER A CA 1
ATOM 831 C C . SER A 1 109 ? 9.996 -8.615 6.729 1.00 93.38 109 SER A C 1
ATOM 833 O O . SER A 1 109 ? 10.913 -8.240 7.462 1.00 93.38 109 SER A O 1
ATOM 835 N N . LEU A 1 110 ? 8.728 -8.209 6.862 1.00 85.19 110 LEU A N 1
ATOM 836 C CA . LEU A 1 110 ? 8.270 -7.245 7.866 1.00 85.19 110 LEU A CA 1
ATOM 837 C C . LEU A 1 110 ? 8.313 -7.794 9.297 1.00 85.19 110 LEU A C 1
ATOM 839 O O . LEU A 1 110 ? 7.941 -8.972 9.494 1.00 85.19 110 LEU A O 1
#

Radius of gyration: 14.98 Å; chains: 1; bounding box: 40×32×39 Å

Foldseek 3Di:
DDDFLLVVLVVCVVVVAQEDEAAALDPRNLVSCFQSNHEYAYEDELVCLQQLLDLVSLLVCCVPRPVVRVVGGHYDHYHYYDPQVVDDDVVSVVSRVSSVVSNVVSVVVD

pLDDT: mean 96.94, std 2.65, range [76.38, 98.81]

Secondary structure (DSSP, 8-state):
----HHHHHHHHHHTT--EEE-SS--HHHHHHTTTS--EEEEEE-GGGHHHHTSHHHHHHHHHHHTTTTTTTSEEEEEEESSSTTTSS-HHHHHHHHHHHHHHHHHHHT-

Organism: Opuntia streptacantha (NCBI:txid393608)

InterPro domains:
  IPR000490 Glycoside hydrolase family 17 [PF00332] (1-108)
  IPR017853 Glycoside hydrolase superfamily [SSF51445] (1-109)
  IPR044965 Glycoside hydrolase family 17, plant [PTHR32227] (1-109)

Sequence (110 aa):
NLPPPSRVAILLQSLQINRVKLYDADPNVLGAFANSGIEFVIALGNESLYNMTDPNMARAWIQTHVQPYISQTKITCITVGNEVLTGDDPQLKSYLLPAMQGVYSALASL